Protein AF-A2Z5L1-F1 (afdb_monomer)

Radius of gyration: 20.72 Å; Cα contacts (8 Å, |Δi|>4): 146; chains: 1; bounding box: 44×37×66 Å

Structure (mmCIF, N/CA/C/O backbone):
data_AF-A2Z5L1-F1
#
_entry.id   AF-A2Z5L1-F1
#
loop_
_atom_site.group_PDB
_atom_site.id
_atom_site.type_symbol
_atom_site.label_atom_id
_atom_site.label_alt_id
_atom_site.label_comp_id
_atom_site.label_asym_id
_atom_site.label_entity_id
_atom_site.label_seq_id
_atom_site.pdbx_PDB_ins_code
_atom_site.Cartn_x
_atom_site.Cartn_y
_atom_site.Cartn_z
_atom_site.occupancy
_atom_site.B_iso_or_equiv
_atom_site.auth_seq_id
_atom_site.auth_comp_id
_atom_site.auth_asym_id
_atom_site.auth_atom_id
_atom_site.pdbx_PDB_model_num
ATOM 1 N N . MET A 1 1 ? 0.061 -1.737 11.260 1.00 90.19 1 MET A N 1
ATOM 2 C CA . MET A 1 1 ? 0.140 -1.449 9.810 1.00 90.19 1 MET A CA 1
ATOM 3 C C . MET A 1 1 ? 1.556 -1.100 9.351 1.00 90.19 1 MET A C 1
ATOM 5 O O . MET A 1 1 ? 2.099 -1.892 8.597 1.00 90.19 1 MET A O 1
ATOM 9 N N . ALA A 1 2 ? 2.187 -0.013 9.825 1.00 94.75 2 ALA A N 1
ATOM 10 C CA . ALA A 1 2 ? 3.538 0.393 9.386 1.00 94.75 2 ALA A CA 1
ATOM 11 C C . ALA A 1 2 ? 4.598 -0.722 9.511 1.00 94.75 2 ALA A C 1
ATOM 13 O O . ALA A 1 2 ? 5.278 -1.022 8.538 1.00 94.75 2 ALA A O 1
ATOM 14 N N . ASN A 1 3 ? 4.655 -1.419 10.653 1.00 95.00 3 ASN A N 1
ATOM 15 C CA . ASN A 1 3 ? 5.564 -2.562 10.839 1.00 95.00 3 ASN A CA 1
ATOM 16 C C . ASN A 1 3 ? 5.292 -3.708 9.851 1.00 95.00 3 ASN A C 1
ATOM 18 O O . ASN A 1 3 ? 6.217 -4.375 9.409 1.00 95.00 3 ASN A O 1
ATOM 22 N N . GLY A 1 4 ? 4.023 -3.938 9.499 1.00 94.44 4 GLY A N 1
ATOM 23 C CA . GLY A 1 4 ? 3.651 -4.944 8.504 1.00 94.44 4 GLY A CA 1
ATOM 24 C C . GLY A 1 4 ? 4.139 -4.557 7.111 1.00 94.44 4 GLY A C 1
ATOM 25 O O . GLY A 1 4 ? 4.693 -5.394 6.411 1.00 94.44 4 GLY A O 1
ATOM 26 N N . LEU A 1 5 ? 4.006 -3.281 6.741 1.00 96.50 5 LEU A N 1
ATOM 27 C CA . LEU A 1 5 ? 4.527 -2.770 5.475 1.00 96.50 5 LEU A CA 1
ATOM 28 C C . LEU A 1 5 ? 6.058 -2.837 5.420 1.00 96.50 5 LEU A C 1
ATOM 30 O O . LEU A 1 5 ? 6.617 -3.342 4.453 1.00 96.50 5 LEU A O 1
ATOM 34 N N . GLN A 1 6 ? 6.732 -2.413 6.491 1.00 96.06 6 GLN A N 1
ATOM 35 C CA . GLN A 1 6 ? 8.183 -2.536 6.618 1.00 96.06 6 GLN A CA 1
ATOM 36 C C . GLN A 1 6 ? 8.630 -3.995 6.479 1.00 96.06 6 GLN A C 1
ATOM 38 O O . GLN A 1 6 ? 9.575 -4.276 5.751 1.00 96.06 6 GLN A O 1
ATOM 43 N N . TYR A 1 7 ? 7.922 -4.933 7.117 1.00 95.31 7 TYR A N 1
ATOM 44 C CA . TYR A 1 7 ? 8.210 -6.360 6.989 1.00 95.31 7 TYR A CA 1
ATOM 45 C C . TYR A 1 7 ? 8.127 -6.831 5.531 1.00 95.31 7 TYR A C 1
ATOM 47 O O . TYR A 1 7 ? 9.032 -7.517 5.063 1.00 95.31 7 TYR A O 1
ATOM 55 N N . LEU A 1 8 ? 7.088 -6.433 4.788 1.00 94.75 8 LEU A N 1
ATOM 56 C CA . LEU A 1 8 ? 6.978 -6.757 3.361 1.00 94.75 8 LEU A CA 1
ATOM 57 C C . LEU A 1 8 ? 8.151 -6.193 2.556 1.00 94.75 8 LEU A C 1
ATOM 59 O O . LEU A 1 8 ? 8.654 -6.851 1.648 1.00 94.75 8 LEU A O 1
ATOM 63 N N . HIS A 1 9 ? 8.598 -4.987 2.899 1.00 94.56 9 HIS A N 1
ATOM 64 C CA . HIS A 1 9 ? 9.636 -4.303 2.145 1.00 94.56 9 HIS A CA 1
ATOM 65 C C . HIS A 1 9 ? 11.052 -4.746 2.484 1.00 94.56 9 HIS A C 1
ATOM 67 O O . HIS A 1 9 ? 11.888 -4.596 1.609 1.00 94.56 9 HIS A O 1
ATOM 73 N N . THR A 1 10 ? 11.348 -5.238 3.692 1.00 91.69 10 THR A N 1
ATOM 74 C CA . THR A 1 10 ? 12.745 -5.439 4.134 1.00 91.69 10 THR A CA 1
ATOM 75 C C . THR A 1 10 ? 13.043 -6.788 4.782 1.00 91.69 10 THR A C 1
ATOM 77 O O . THR A 1 10 ? 14.199 -7.057 5.096 1.00 91.69 10 THR A O 1
ATOM 80 N N . ALA A 1 11 ? 12.046 -7.625 5.083 1.00 82.62 11 ALA A N 1
ATOM 81 C CA . ALA A 1 11 ? 12.282 -8.823 5.899 1.00 82.62 11 ALA A CA 1
ATOM 82 C C . ALA A 1 11 ? 12.909 -10.003 5.139 1.00 82.62 11 ALA A C 1
ATOM 84 O O . ALA A 1 11 ? 13.188 -11.037 5.747 1.00 82.62 11 ALA A O 1
ATOM 85 N N . ARG A 1 12 ? 13.084 -9.897 3.818 1.00 79.06 12 ARG A N 1
ATOM 86 C CA . ARG A 1 12 ? 13.604 -10.964 2.952 1.00 79.06 12 ARG A CA 1
ATOM 87 C C . ARG A 1 12 ? 14.624 -10.401 1.961 1.00 79.06 12 ARG A C 1
ATOM 89 O O . ARG A 1 12 ? 14.782 -9.195 1.854 1.00 79.06 12 ARG A O 1
ATOM 96 N N . ASN A 1 13 ? 15.282 -11.286 1.210 1.00 81.94 13 ASN A N 1
ATOM 97 C CA . ASN A 1 13 ? 16.163 -10.910 0.094 1.00 81.94 13 ASN A CA 1
ATOM 98 C C . ASN A 1 13 ? 15.436 -10.171 -1.046 1.00 81.94 13 ASN A C 1
ATOM 100 O O . ASN A 1 13 ? 16.080 -9.562 -1.896 1.00 81.94 13 ASN A O 1
ATOM 104 N N . GLU A 1 14 ? 14.106 -10.220 -1.061 1.00 86.00 14 GLU A N 1
ATOM 105 C CA . GLU A 1 14 ? 13.254 -9.574 -2.050 1.00 86.00 14 GLU A CA 1
ATOM 106 C C . GLU A 1 14 ? 12.261 -8.652 -1.348 1.00 86.00 14 GLU A C 1
ATOM 108 O O . GLU A 1 14 ? 11.691 -9.000 -0.308 1.00 86.00 14 GLU A O 1
ATOM 113 N N . CYS A 1 15 ? 12.001 -7.507 -1.970 1.00 91.50 15 CYS A N 1
ATOM 114 C CA . CYS A 1 15 ? 10.960 -6.586 -1.560 1.00 91.50 15 CYS A CA 1
ATOM 115 C C . CYS A 1 15 ? 9.608 -7.088 -2.080 1.00 91.50 15 CYS A C 1
ATOM 117 O O . CYS A 1 15 ? 9.427 -7.299 -3.284 1.00 91.50 15 CYS A O 1
ATOM 119 N N . VAL A 1 16 ? 8.637 -7.256 -1.185 1.00 94.62 16 VAL A N 1
ATOM 120 C CA . VAL A 1 16 ? 7.257 -7.595 -1.537 1.00 94.62 16 VAL A CA 1
ATOM 121 C C . VAL A 1 16 ? 6.438 -6.311 -1.600 1.00 94.62 16 VAL A C 1
ATOM 123 O O . VAL A 1 16 ? 6.151 -5.696 -0.579 1.00 94.62 16 VAL A O 1
ATOM 126 N N . LEU A 1 17 ? 6.029 -5.917 -2.802 1.00 95.00 17 LEU A N 1
ATOM 127 C CA . LEU A 1 17 ? 5.134 -4.783 -3.017 1.00 95.00 17 LEU A CA 1
ATOM 128 C C . LEU A 1 17 ? 3.682 -5.231 -2.885 1.00 95.00 17 LEU A C 1
ATOM 130 O O . LEU A 1 17 ? 3.289 -6.158 -3.589 1.00 95.00 17 LEU A O 1
ATOM 134 N N . HIS A 1 18 ? 2.876 -4.562 -2.062 1.00 97.31 18 HIS A N 1
ATOM 135 C CA . HIS A 1 18 ? 1.458 -4.877 -1.859 1.00 97.31 18 HIS A CA 1
ATOM 136 C C . HIS A 1 18 ? 0.567 -4.382 -3.004 1.00 97.31 18 HIS A C 1
ATOM 138 O O . HIS A 1 18 ? -0.341 -5.098 -3.427 1.00 97.31 18 HIS A O 1
ATOM 144 N N . ARG A 1 19 ? 0.814 -3.166 -3.511 1.00 96.31 19 ARG A N 1
ATOM 145 C CA . ARG A 1 19 ? 0.172 -2.562 -4.698 1.00 96.31 19 ARG A CA 1
ATOM 146 C C . ARG A 1 19 ? -1.331 -2.257 -4.615 1.00 96.31 19 ARG A C 1
ATOM 148 O O . ARG A 1 19 ? -1.894 -1.768 -5.589 1.00 96.31 19 ARG A O 1
ATOM 155 N N . ASP A 1 20 ? -1.979 -2.504 -3.479 1.00 97.12 20 ASP A N 1
ATOM 156 C CA . ASP A 1 20 ? -3.394 -2.155 -3.256 1.00 97.12 20 ASP A CA 1
ATOM 157 C C . ASP A 1 20 ? -3.673 -1.781 -1.794 1.00 97.12 20 ASP A C 1
ATOM 159 O O . ASP A 1 20 ? -4.601 -2.279 -1.157 1.00 97.12 20 ASP A O 1
ATOM 163 N N . ILE A 1 21 ? -2.819 -0.922 -1.230 1.00 97.94 21 ILE A N 1
ATOM 164 C CA . ILE A 1 21 ? -2.993 -0.418 0.134 1.00 97.94 21 ILE A CA 1
ATOM 165 C C . ILE A 1 21 ? -4.125 0.614 0.137 1.00 97.94 21 ILE A C 1
ATOM 167 O O . ILE A 1 21 ? -4.009 1.686 -0.454 1.00 97.94 21 ILE A O 1
ATOM 171 N N . LYS A 1 22 ? -5.215 0.275 0.825 1.00 96.62 22 LYS A N 1
ATOM 172 C CA . LYS A 1 22 ? -6.432 1.084 0.988 1.00 96.62 22 LYS A CA 1
ATOM 173 C C . LYS A 1 22 ? -7.164 0.668 2.267 1.00 96.62 22 LYS A C 1
ATOM 175 O O . LYS A 1 22 ? -6.923 -0.443 2.743 1.00 96.62 22 LYS A O 1
ATOM 180 N N . PRO A 1 23 ? -8.099 1.475 2.800 1.00 97.00 23 PRO A N 1
ATOM 181 C CA . PRO A 1 23 ? -8.781 1.161 4.055 1.00 97.00 23 PRO A CA 1
ATOM 182 C C . PRO A 1 23 ? -9.512 -0.185 4.048 1.00 97.00 23 PRO A C 1
ATOM 184 O O . PRO A 1 23 ? -9.447 -0.910 5.031 1.00 97.00 23 PRO A O 1
ATOM 187 N N . SER A 1 24 ? -10.142 -0.576 2.932 1.00 96.38 24 SER A N 1
ATOM 188 C CA . SER A 1 24 ? -10.839 -1.871 2.842 1.00 96.38 24 SER A CA 1
ATOM 189 C C . SER A 1 24 ? -9.906 -3.085 2.928 1.00 96.38 24 SER A C 1
ATOM 191 O O . SER A 1 24 ? -10.381 -4.188 3.169 1.00 96.38 24 SER A O 1
ATOM 193 N N . ASN A 1 25 ? -8.598 -2.879 2.732 1.00 97.81 25 ASN A N 1
ATOM 194 C CA . ASN A 1 25 ? -7.558 -3.905 2.828 1.00 97.81 25 ASN A CA 1
ATOM 195 C C . ASN A 1 25 ? -6.765 -3.784 4.147 1.00 97.81 25 ASN A C 1
ATOM 197 O O . ASN A 1 25 ? -5.679 -4.349 4.299 1.00 97.81 25 ASN A O 1
ATOM 201 N N . VAL A 1 26 ? -7.296 -3.029 5.117 1.00 96.69 26 VAL A N 1
ATOM 202 C CA . VAL A 1 26 ? -6.778 -2.934 6.482 1.00 96.69 26 VAL A CA 1
ATOM 203 C C . VAL A 1 26 ? -7.794 -3.552 7.428 1.00 96.69 26 VAL A C 1
ATOM 205 O O . VAL A 1 26 ? -8.875 -3.014 7.647 1.00 96.69 26 VAL A O 1
ATOM 208 N N . MET A 1 27 ? -7.430 -4.683 8.020 1.00 96.31 27 MET A N 1
ATOM 209 C CA . MET A 1 27 ? -8.243 -5.334 9.042 1.00 96.31 27 MET A CA 1
ATOM 210 C C . MET A 1 27 ? -7.818 -4.860 10.423 1.00 96.31 27 MET A C 1
ATOM 212 O O . MET A 1 27 ? -6.626 -4.692 10.692 1.00 96.31 27 MET A O 1
ATOM 216 N N . LEU A 1 28 ? -8.796 -4.692 11.302 1.00 96.31 28 LEU A N 1
ATOM 217 C CA . LEU A 1 28 ? -8.582 -4.426 12.717 1.00 96.31 28 LEU A CA 1
ATOM 218 C C . LEU A 1 28 ? -8.893 -5.698 13.506 1.00 96.31 28 LEU A C 1
ATOM 220 O O . LEU A 1 28 ? -9.757 -6.484 13.116 1.00 96.31 28 LEU A O 1
ATOM 224 N N . ASP A 1 29 ? -8.157 -5.921 14.587 1.00 94.31 29 ASP A N 1
ATOM 225 C CA . ASP A 1 29 ? -8.538 -6.916 15.584 1.00 94.31 29 ASP A CA 1
ATOM 226 C C . ASP A 1 29 ? -9.734 -6.431 16.422 1.00 94.31 29 ASP A C 1
ATOM 228 O O . ASP A 1 29 ? -10.146 -5.273 16.348 1.00 94.31 29 ASP A O 1
ATOM 232 N N . GLU A 1 30 ? -10.295 -7.325 17.238 1.00 94.94 30 GLU A N 1
ATOM 233 C CA . GLU A 1 30 ? -11.476 -7.048 18.073 1.00 94.94 30 GLU A CA 1
ATOM 234 C C . GLU A 1 30 ? -11.275 -5.849 19.012 1.00 94.94 30 GLU A C 1
ATOM 236 O O . GLU A 1 30 ? -12.206 -5.090 19.270 1.00 94.94 30 GLU A O 1
ATOM 241 N N . ASN A 1 31 ? -10.039 -5.649 19.477 1.00 95.69 31 ASN A N 1
ATOM 242 C CA . ASN A 1 31 ? -9.674 -4.576 20.399 1.00 95.69 31 ASN A CA 1
ATOM 243 C C . ASN A 1 31 ? -9.257 -3.276 19.693 1.00 95.69 3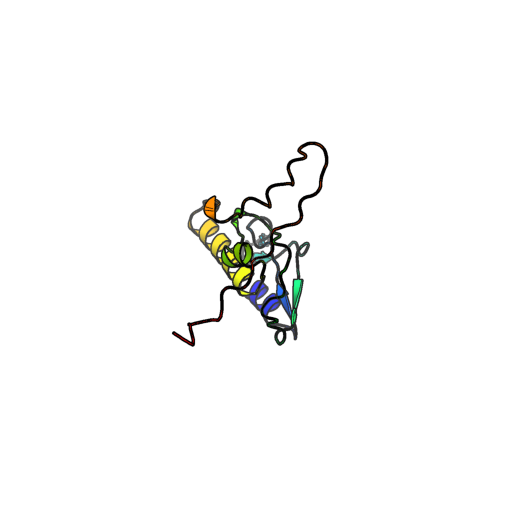1 ASN A C 1
ATOM 245 O O . ASN A 1 31 ? -8.855 -2.329 20.369 1.00 95.69 31 ASN A O 1
ATOM 249 N N . LEU A 1 32 ? -9.290 -3.230 18.354 1.00 91.44 32 LEU A N 1
ATOM 250 C CA . LEU A 1 32 ? -8.808 -2.109 17.533 1.00 91.44 32 LEU A CA 1
ATOM 251 C C . LEU A 1 32 ? -7.345 -1.709 17.825 1.00 91.44 32 LEU A C 1
ATOM 253 O O . LEU A 1 32 ? -6.917 -0.590 17.542 1.00 91.44 32 LEU A O 1
ATOM 257 N N . SER A 1 33 ? -6.568 -2.632 18.391 1.00 90.94 33 SER A N 1
ATOM 258 C CA . SER A 1 33 ? -5.186 -2.444 18.832 1.00 90.94 33 SER A CA 1
ATOM 259 C C . SER A 1 33 ? -4.178 -2.789 17.738 1.00 90.94 33 SER A C 1
ATOM 261 O O . SER A 1 33 ? -3.049 -2.291 17.723 1.00 90.94 33 SER A O 1
ATOM 263 N N . CYS A 1 34 ? -4.589 -3.629 16.785 1.00 92.12 34 CYS A N 1
ATOM 264 C CA . CYS A 1 34 ? -3.734 -4.133 15.730 1.00 92.12 34 CYS A CA 1
ATOM 265 C C . CYS A 1 34 ? -4.385 -3.951 14.359 1.00 92.12 34 CYS A C 1
ATOM 267 O O . CYS A 1 34 ? -5.362 -4.613 14.023 1.00 92.12 34 CYS A O 1
ATOM 269 N N . ALA A 1 35 ? -3.771 -3.103 13.533 1.00 95.31 35 ALA A N 1
ATOM 270 C CA . ALA A 1 35 ? -4.096 -2.981 12.117 1.00 95.31 35 ALA A CA 1
ATOM 271 C C . ALA A 1 35 ? -3.196 -3.887 11.263 1.00 95.31 35 ALA A C 1
ATOM 273 O O . ALA A 1 35 ? -1.963 -3.726 11.269 1.00 95.31 35 ALA A O 1
ATOM 274 N N . LYS A 1 36 ? -3.811 -4.789 10.494 1.00 94.56 36 LYS A N 1
ATOM 275 C CA . LYS A 1 36 ? -3.161 -5.785 9.631 1.00 94.56 36 LYS A CA 1
ATOM 276 C C . LYS A 1 36 ? -3.498 -5.518 8.166 1.00 94.56 36 LYS A C 1
ATOM 278 O O . LYS A 1 36 ? -4.656 -5.295 7.836 1.00 94.56 36 LYS A O 1
ATOM 283 N N . LEU A 1 37 ? -2.487 -5.556 7.302 1.00 96.00 37 LEU A N 1
ATOM 284 C CA . LEU A 1 37 ? -2.703 -5.554 5.854 1.00 96.00 37 LEU A CA 1
ATOM 285 C C . LEU A 1 37 ? -3.262 -6.914 5.428 1.00 96.00 37 LEU A C 1
ATOM 287 O O . LEU A 1 37 ? -2.779 -7.950 5.894 1.00 96.00 37 LEU A O 1
ATOM 291 N N . CYS A 1 38 ? -4.272 -6.901 4.566 1.00 95.81 38 CYS A N 1
ATOM 292 C CA . CYS A 1 38 ? -4.852 -8.088 3.950 1.00 95.81 38 CYS A CA 1
ATOM 293 C C . CYS A 1 38 ? -4.973 -7.904 2.430 1.00 95.81 38 CYS A C 1
ATOM 295 O O . CYS A 1 38 ? -4.625 -6.859 1.898 1.00 95.81 38 CYS A O 1
ATOM 297 N N . ASP A 1 39 ? -5.474 -8.934 1.745 1.00 95.75 39 ASP A N 1
ATOM 298 C CA . ASP A 1 39 ? -5.639 -8.959 0.288 1.00 95.75 39 ASP A CA 1
ATOM 299 C C . ASP A 1 39 ? -4.330 -8.757 -0.495 1.00 95.75 39 ASP A C 1
ATOM 301 O O . ASP A 1 39 ? -4.003 -7.705 -1.042 1.00 95.75 39 ASP A O 1
ATOM 305 N N . PHE A 1 40 ? -3.590 -9.855 -0.595 1.00 96.31 40 PHE A N 1
ATOM 306 C CA . PHE A 1 40 ? -2.372 -9.967 -1.384 1.00 96.31 40 PHE A CA 1
ATOM 307 C C . PHE A 1 40 ? -2.692 -10.409 -2.828 1.00 96.31 40 PHE A C 1
ATOM 309 O O . PHE A 1 40 ? -1.928 -11.141 -3.446 1.00 96.31 40 PHE A O 1
ATOM 316 N N . GLY A 1 41 ? -3.837 -10.017 -3.396 1.00 96.69 41 GLY A N 1
ATOM 317 C CA . GLY A 1 41 ? -4.192 -10.389 -4.771 1.00 96.69 41 GLY A CA 1
ATOM 318 C C . GLY A 1 41 ? -3.292 -9.752 -5.838 1.00 96.69 41 GLY A C 1
ATOM 319 O O . GLY A 1 41 ? -3.133 -10.304 -6.925 1.00 96.69 41 GLY A O 1
ATOM 320 N N . LEU A 1 42 ? -2.685 -8.597 -5.532 1.00 95.50 42 LEU A N 1
AT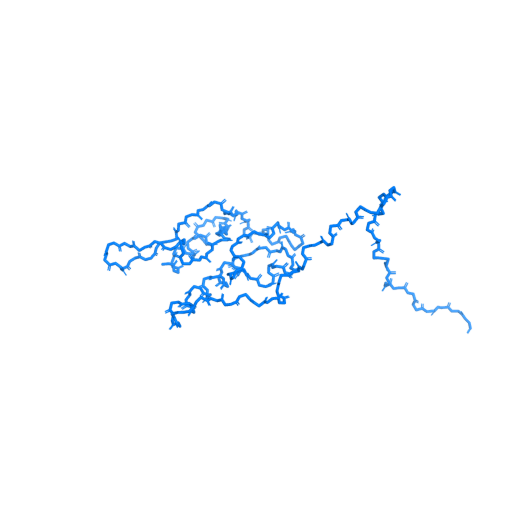OM 321 C CA . LEU A 1 42 ? -1.885 -7.808 -6.478 1.00 95.50 42 LEU A CA 1
ATOM 322 C C . LEU A 1 42 ? -0.384 -7.778 -6.159 1.00 95.50 42 LEU A C 1
ATOM 324 O O . LEU A 1 42 ? 0.341 -7.016 -6.807 1.00 95.50 42 LEU A O 1
ATOM 328 N N . VAL A 1 43 ? 0.095 -8.568 -5.187 1.00 95.12 43 VAL A N 1
ATOM 329 C CA . VAL A 1 43 ? 1.501 -8.487 -4.760 1.00 95.12 43 VAL A CA 1
ATOM 330 C C . VAL A 1 43 ? 2.479 -8.716 -5.900 1.00 95.12 43 VAL A C 1
ATOM 332 O O . VAL A 1 43 ? 2.246 -9.499 -6.824 1.00 95.12 43 VAL A O 1
ATOM 335 N N . LYS A 1 44 ? 3.634 -8.065 -5.785 1.00 92.38 44 LYS A N 1
ATOM 336 C CA . LYS A 1 44 ? 4.772 -8.284 -6.668 1.00 92.38 44 LYS A CA 1
ATOM 337 C C . LYS A 1 44 ? 6.062 -8.377 -5.866 1.00 92.38 44 LYS A C 1
ATOM 339 O O . LYS A 1 44 ? 6.382 -7.456 -5.127 1.00 92.38 44 LYS A O 1
ATOM 344 N N . GLN A 1 45 ? 6.816 -9.451 -6.066 1.00 91.62 45 GLN A N 1
ATOM 345 C CA . GLN A 1 45 ? 8.191 -9.569 -5.584 1.00 91.62 45 GLN A CA 1
ATOM 346 C C . GLN A 1 45 ? 9.144 -8.857 -6.548 1.00 91.62 45 GLN A C 1
ATOM 348 O O . GLN A 1 45 ? 9.019 -8.987 -7.773 1.00 91.62 45 GLN A O 1
ATOM 353 N N . ILE A 1 46 ? 10.064 -8.071 -5.995 1.00 88.06 46 ILE A N 1
ATOM 354 C CA . ILE A 1 46 ? 11.169 -7.448 -6.724 1.00 88.06 46 ILE A CA 1
ATOM 355 C C . ILE A 1 46 ? 12.471 -7.688 -5.956 1.00 88.06 46 ILE A C 1
ATOM 357 O O . ILE A 1 46 ? 12.502 -7.587 -4.729 1.00 88.06 46 ILE A O 1
ATOM 361 N N . ASN A 1 47 ? 13.552 -7.993 -6.671 1.00 85.12 47 ASN A N 1
ATOM 362 C CA . ASN A 1 47 ? 14.865 -8.129 -6.048 1.00 85.12 47 ASN A CA 1
ATOM 363 C C . ASN A 1 47 ? 15.330 -6.758 -5.547 1.00 85.12 47 ASN A C 1
ATOM 365 O O . ASN A 1 47 ? 15.188 -5.762 -6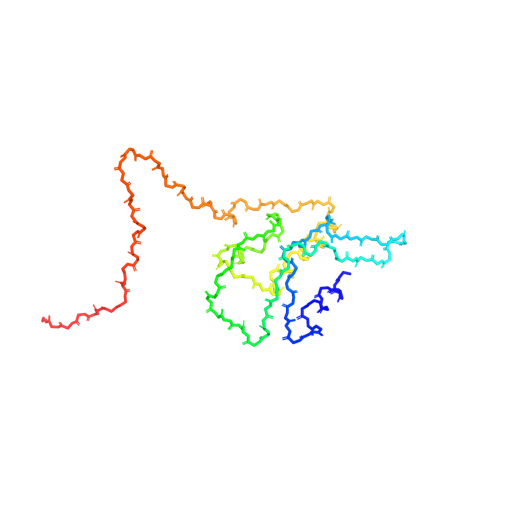.257 1.00 85.12 47 ASN A O 1
ATOM 369 N N . HIS A 1 48 ? 15.916 -6.708 -4.349 1.00 73.31 48 HIS A N 1
ATOM 370 C CA . HIS A 1 48 ? 16.522 -5.478 -3.829 1.00 73.31 48 HIS A CA 1
ATOM 371 C C . HIS A 1 48 ? 17.661 -4.965 -4.719 1.00 73.31 48 HIS A C 1
ATOM 373 O O . HIS A 1 48 ? 17.833 -3.756 -4.863 1.00 73.31 48 HIS A O 1
ATOM 379 N N . ASP A 1 49 ? 18.370 -5.895 -5.359 1.00 66.62 49 ASP A N 1
ATOM 380 C CA . ASP A 1 49 ? 19.512 -5.619 -6.230 1.00 66.62 49 ASP A CA 1
ATOM 381 C C . ASP A 1 49 ? 19.101 -5.351 -7.688 1.00 66.62 49 ASP A C 1
ATOM 383 O O . ASP A 1 49 ? 19.862 -4.760 -8.452 1.00 66.62 49 ASP A O 1
ATOM 387 N N . GLU A 1 50 ? 17.872 -5.716 -8.082 1.00 57.59 50 GLU A N 1
ATOM 388 C CA . GLU A 1 50 ? 17.295 -5.327 -9.372 1.00 57.59 50 GLU A CA 1
ATOM 389 C C . GLU A 1 50 ? 16.458 -4.059 -9.214 1.00 57.59 50 GLU A C 1
ATOM 391 O O . GLU A 1 50 ? 15.249 -4.026 -9.464 1.00 57.59 50 GLU A O 1
ATOM 396 N N . VAL A 1 51 ? 17.126 -2.945 -8.923 1.00 53.34 51 VAL A N 1
ATOM 397 C CA . VAL A 1 51 ? 16.669 -1.700 -9.535 1.00 53.34 51 VAL A CA 1
ATOM 398 C C . VAL A 1 51 ? 16.998 -1.869 -11.012 1.00 53.34 51 VAL A C 1
ATOM 400 O O . VAL A 1 51 ? 18.094 -1.536 -11.439 1.00 53.34 51 VAL A O 1
ATOM 403 N N . THR A 1 52 ? 16.115 -2.489 -11.798 1.00 53.69 52 THR A N 1
ATOM 404 C CA . THR A 1 52 ? 16.236 -2.435 -13.258 1.00 53.69 52 THR A CA 1
ATOM 405 C C . THR A 1 52 ? 15.583 -1.126 -13.695 1.00 53.69 52 THR A C 1
ATOM 407 O O . THR A 1 52 ? 14.354 -1.096 -13.853 1.00 53.69 52 THR A O 1
ATOM 410 N N . PRO A 1 53 ? 16.331 -0.014 -13.853 1.00 52.25 53 PRO A N 1
ATOM 411 C CA . PRO A 1 53 ? 15.768 1.183 -14.453 1.00 52.25 53 PRO A CA 1
ATOM 412 C C . PRO A 1 53 ? 15.152 0.802 -15.803 1.00 52.25 53 PRO A C 1
ATOM 414 O O . PRO A 1 53 ? 15.823 0.252 -16.673 1.00 52.25 53 PRO A O 1
ATOM 417 N N . GLY A 1 54 ? 13.848 1.043 -15.951 1.00 57.34 54 GLY A N 1
ATOM 418 C CA . GLY A 1 54 ? 13.119 0.825 -17.202 1.00 57.34 54 GLY A CA 1
ATOM 419 C C . GLY A 1 54 ? 12.260 -0.441 -17.302 1.00 57.34 54 GLY A C 1
ATOM 420 O O . GLY A 1 54 ? 11.573 -0.585 -18.314 1.00 57.34 54 GLY A O 1
ATOM 421 N N . ARG A 1 55 ? 12.199 -1.335 -16.296 1.00 70.69 55 ARG A N 1
ATOM 422 C CA . ARG A 1 55 ? 11.228 -2.451 -16.344 1.00 70.69 55 ARG A CA 1
ATOM 423 C C . ARG A 1 55 ? 9.819 -1.949 -16.027 1.00 70.69 55 ARG A C 1
ATOM 425 O O . ARG A 1 55 ? 9.393 -1.949 -14.874 1.00 70.69 55 ARG A O 1
ATOM 432 N N . GLN A 1 56 ? 9.099 -1.535 -17.067 1.00 77.94 56 GLN A N 1
ATOM 433 C CA . GLN A 1 56 ? 7.694 -1.149 -16.971 1.00 77.94 56 GLN A CA 1
ATOM 434 C C . GLN A 1 56 ? 6.839 -2.302 -16.431 1.00 77.94 56 GLN A C 1
ATOM 436 O O . GLN A 1 56 ? 7.089 -3.487 -16.662 1.00 77.94 56 GLN A O 1
ATOM 441 N N . THR A 1 57 ? 5.818 -1.940 -15.671 1.00 82.12 57 THR A N 1
ATOM 442 C CA . THR A 1 57 ? 4.909 -2.836 -14.970 1.00 82.12 57 THR A CA 1
ATOM 443 C C . THR A 1 57 ? 3.491 -2.332 -15.176 1.00 82.12 57 THR A C 1
ATOM 445 O O . THR A 1 57 ? 3.248 -1.129 -15.153 1.00 82.12 57 THR A O 1
ATOM 448 N N . THR A 1 58 ? 2.538 -3.238 -15.379 1.00 86.62 58 THR A N 1
ATOM 449 C CA . THR A 1 58 ? 1.136 -2.843 -15.531 1.00 86.62 58 THR A CA 1
ATOM 450 C C . THR A 1 58 ? 0.679 -2.077 -14.297 1.00 86.62 58 THR A C 1
ATOM 452 O O . THR A 1 58 ? 0.744 -2.623 -13.196 1.00 86.62 58 THR A O 1
ATOM 455 N N . VAL A 1 59 ? 0.201 -0.846 -14.472 1.00 88.06 59 VAL A N 1
ATOM 456 C CA . VAL A 1 59 ? -0.392 -0.048 -13.393 1.00 88.06 59 VAL A CA 1
ATOM 457 C C . VAL A 1 59 ? -1.721 -0.693 -12.993 1.00 88.06 59 VAL A C 1
ATOM 459 O O . VAL A 1 59 ? -2.674 -0.708 -13.770 1.00 88.06 59 VAL A O 1
ATOM 462 N N . ILE A 1 60 ? -1.764 -1.262 -11.790 1.00 92.56 60 ILE A N 1
ATOM 463 C CA . ILE A 1 60 ? -2.938 -1.905 -11.185 1.00 92.56 60 ILE A CA 1
ATOM 464 C C . ILE A 1 60 ? -3.058 -1.435 -9.737 1.00 92.56 60 ILE A C 1
ATOM 466 O O . ILE A 1 60 ? -2.060 -1.017 -9.152 1.00 92.56 60 ILE A O 1
ATOM 470 N N . GLY A 1 61 ? -4.259 -1.544 -9.177 1.00 92.81 61 GLY A N 1
ATOM 471 C CA . GLY A 1 61 ? -4.575 -1.130 -7.814 1.00 92.81 61 GLY A CA 1
ATOM 472 C C . GLY A 1 61 ? -5.744 -0.154 -7.776 1.00 92.81 61 GLY A C 1
ATOM 473 O O . GLY A 1 61 ? -6.351 0.184 -8.801 1.00 92.81 61 GLY A O 1
ATOM 474 N N . THR A 1 62 ? -6.075 0.302 -6.576 1.00 93.75 62 THR A N 1
ATOM 475 C CA . THR A 1 62 ? -7.197 1.213 -6.370 1.00 93.75 62 THR A CA 1
ATOM 476 C C . THR A 1 62 ? -6.795 2.639 -6.688 1.00 93.75 62 THR A C 1
ATOM 478 O O . THR A 1 62 ? -6.087 3.309 -5.949 1.00 93.75 62 THR A O 1
ATOM 481 N N . ARG A 1 63 ? -7.328 3.099 -7.811 1.00 90.12 63 ARG A N 1
ATOM 482 C CA . ARG A 1 63 ? -7.197 4.418 -8.426 1.00 90.12 63 ARG A CA 1
ATOM 483 C C . ARG A 1 63 ? -6.952 5.620 -7.495 1.00 90.12 63 ARG A C 1
ATOM 485 O O . ARG A 1 63 ? -6.033 6.381 -7.765 1.00 90.12 63 ARG A O 1
ATOM 492 N N . SER A 1 64 ? -7.732 5.802 -6.428 1.00 93.06 64 SER A N 1
ATOM 493 C CA . SER A 1 64 ? -7.579 6.950 -5.511 1.00 93.06 64 SER A CA 1
ATOM 494 C C . SER A 1 64 ? -6.346 6.880 -4.604 1.00 93.06 64 SER A C 1
ATOM 496 O O . SER A 1 64 ? -6.011 7.884 -3.988 1.00 93.06 64 SER A O 1
ATOM 498 N N . TYR A 1 65 ? -5.689 5.720 -4.521 1.00 95.44 65 TYR A N 1
ATOM 499 C CA . TYR A 1 65 ? -4.515 5.477 -3.678 1.00 95.44 65 TYR A CA 1
ATOM 500 C C . TYR A 1 65 ? -3.226 5.315 -4.488 1.00 95.44 65 TYR A C 1
ATOM 502 O O . TYR A 1 65 ? -2.153 5.184 -3.910 1.00 95.44 65 TYR A O 1
ATOM 510 N N . LEU A 1 66 ? -3.314 5.322 -5.822 1.00 93.75 66 LEU A N 1
ATOM 511 C CA . LEU A 1 66 ? -2.167 5.082 -6.688 1.00 93.75 66 LEU A CA 1
ATOM 512 C C . LEU A 1 66 ? -1.168 6.237 -6.651 1.00 93.75 66 LEU A C 1
ATOM 514 O O . LEU A 1 66 ? -1.526 7.403 -6.808 1.00 93.75 66 LEU A O 1
ATOM 518 N N . ASP A 1 67 ? 0.103 5.865 -6.543 1.00 93.81 67 ASP A N 1
ATOM 519 C CA . ASP A 1 67 ? 1.238 6.766 -6.680 1.00 93.81 67 ASP A CA 1
ATOM 520 C C . ASP A 1 67 ? 1.261 7.417 -8.080 1.00 93.81 67 ASP A C 1
ATOM 522 O O . ASP A 1 67 ? 1.351 6.703 -9.086 1.00 93.81 67 ASP A O 1
ATOM 526 N N . PRO A 1 68 ? 1.202 8.758 -8.186 1.00 91.94 68 PRO A N 1
ATOM 527 C CA . PRO A 1 68 ? 1.215 9.450 -9.471 1.00 91.94 68 PRO A CA 1
ATOM 528 C C . PRO A 1 68 ? 2.502 9.205 -10.267 1.00 91.94 68 PRO A C 1
ATOM 530 O O . PRO A 1 68 ? 2.465 9.191 -11.501 1.00 91.94 68 PRO A O 1
ATOM 533 N N . GLU A 1 69 ? 3.638 8.981 -9.603 1.00 90.38 69 GLU A N 1
ATOM 534 C CA . GLU A 1 69 ? 4.878 8.619 -10.284 1.00 90.38 69 GLU A CA 1
ATOM 535 C C . GLU A 1 69 ? 4.796 7.209 -10.871 1.00 90.38 69 GLU A C 1
ATOM 537 O O . GLU A 1 69 ? 5.145 7.023 -12.042 1.00 90.38 69 GLU A O 1
ATOM 542 N N . CYS A 1 70 ? 4.259 6.245 -10.121 1.00 90.06 70 CYS A N 1
ATOM 543 C CA . CYS A 1 70 ? 3.949 4.914 -10.639 1.00 90.06 70 CYS A CA 1
ATOM 544 C C . CYS A 1 70 ? 3.014 4.985 -11.850 1.00 90.06 70 CYS A C 1
ATOM 546 O O . CYS A 1 70 ? 3.248 4.295 -12.842 1.00 90.06 70 CYS A O 1
ATOM 548 N N . ILE A 1 71 ? 1.969 5.815 -11.808 1.00 90.75 71 ILE A N 1
ATOM 549 C CA . ILE A 1 71 ? 1.043 5.947 -12.937 1.00 90.75 71 ILE A CA 1
ATOM 550 C C . ILE A 1 71 ? 1.767 6.501 -14.179 1.00 90.75 71 ILE A C 1
ATOM 552 O O . ILE A 1 71 ? 1.593 5.985 -15.283 1.00 90.75 71 ILE A O 1
ATOM 556 N N . ARG A 1 72 ? 2.602 7.531 -14.004 1.00 88.94 72 ARG A N 1
ATOM 557 C CA . ARG A 1 72 ? 3.337 8.188 -15.098 1.00 88.94 72 ARG A CA 1
ATOM 558 C C . ARG A 1 72 ? 4.416 7.298 -15.711 1.00 88.94 72 ARG A C 1
ATOM 560 O O . ARG A 1 72 ? 4.606 7.304 -16.923 1.00 88.94 72 ARG A O 1
ATOM 567 N N . THR A 1 73 ? 5.168 6.588 -14.878 1.00 88.44 73 THR A N 1
ATOM 568 C CA . THR A 1 73 ? 6.360 5.832 -15.301 1.00 88.44 73 THR A CA 1
ATOM 569 C C . THR A 1 73 ? 6.066 4.366 -15.584 1.00 88.44 73 THR A C 1
ATOM 571 O O . THR A 1 73 ? 6.872 3.693 -16.225 1.00 88.44 73 THR A O 1
ATOM 574 N N . SER A 1 74 ? 4.920 3.860 -15.114 1.00 89.50 74 SER A N 1
ATOM 575 C CA . SER A 1 74 ? 4.618 2.428 -15.036 1.00 89.50 74 SER A CA 1
ATOM 576 C C . SER A 1 74 ? 5.635 1.640 -14.195 1.00 89.50 74 SER A C 1
ATOM 578 O O . SER A 1 74 ? 5.756 0.426 -14.344 1.00 89.50 74 SER A O 1
ATOM 580 N N . ILE A 1 75 ? 6.379 2.294 -13.300 1.00 89.12 75 ILE A N 1
ATOM 581 C CA . ILE A 1 75 ? 7.351 1.651 -12.410 1.00 89.12 75 ILE A CA 1
ATOM 582 C C . ILE A 1 75 ? 6.756 1.604 -11.003 1.00 89.12 75 ILE A C 1
ATOM 584 O O . ILE A 1 75 ? 6.443 2.638 -10.425 1.00 89.12 75 ILE A O 1
ATOM 588 N N . VAL A 1 76 ? 6.612 0.398 -10.450 1.00 89.50 76 VAL A N 1
ATOM 589 C CA . VAL A 1 76 ? 6.207 0.194 -9.050 1.00 89.50 76 VAL A CA 1
ATOM 590 C C . VAL A 1 76 ? 7.431 0.012 -8.165 1.00 89.50 76 VAL A C 1
ATOM 592 O O . VAL A 1 76 ? 8.399 -0.641 -8.557 1.00 89.50 76 VAL A O 1
ATOM 595 N N . SER A 1 77 ? 7.367 0.553 -6.955 1.00 91.69 77 SER A N 1
ATOM 596 C CA . SER A 1 77 ? 8.433 0.438 -5.962 1.00 91.69 77 SER A CA 1
ATOM 597 C C . SER A 1 77 ? 7.865 0.398 -4.544 1.00 91.69 77 SER A C 1
ATOM 599 O O . SER A 1 77 ? 6.670 0.622 -4.337 1.00 91.69 77 SER A O 1
ATOM 601 N N . ALA A 1 78 ? 8.733 0.175 -3.555 1.00 94.06 78 ALA A N 1
ATOM 602 C CA . ALA A 1 78 ? 8.377 0.332 -2.146 1.00 94.06 78 ALA A CA 1
ATOM 603 C C . ALA A 1 78 ? 7.831 1.744 -1.852 1.00 94.06 78 ALA A C 1
ATOM 605 O O . ALA A 1 78 ? 6.894 1.893 -1.071 1.00 94.06 78 ALA A O 1
ATOM 606 N N . ALA A 1 79 ? 8.347 2.776 -2.534 1.00 94.19 79 ALA A N 1
ATOM 607 C CA . ALA A 1 79 ? 7.860 4.146 -2.388 1.00 94.19 79 ALA A CA 1
ATOM 608 C C . ALA A 1 79 ? 6.400 4.304 -2.854 1.00 94.19 79 ALA A C 1
ATOM 610 O O . ALA A 1 79 ? 5.647 5.061 -2.246 1.00 94.19 79 ALA A O 1
ATOM 611 N N . SER A 1 80 ? 5.966 3.540 -3.861 1.00 94.75 80 SER A N 1
ATOM 612 C CA . SER A 1 80 ? 4.578 3.560 -4.340 1.00 94.75 80 SER A CA 1
ATOM 613 C C . SER A 1 80 ? 3.596 2.983 -3.306 1.00 94.75 80 SER A C 1
ATOM 615 O O . SER A 1 80 ? 2.497 3.512 -3.114 1.00 94.75 80 SER A O 1
ATOM 617 N N . ASP A 1 81 ? 4.001 1.939 -2.577 1.00 97.06 81 ASP A N 1
ATOM 618 C CA . ASP A 1 81 ? 3.239 1.432 -1.428 1.00 97.06 81 ASP A CA 1
ATOM 619 C C . ASP A 1 81 ? 3.225 2.444 -0.268 1.00 97.06 81 ASP A C 1
ATOM 621 O O . ASP A 1 81 ? 2.190 2.650 0.365 1.00 97.06 81 ASP A O 1
ATOM 625 N N . VAL A 1 82 ? 4.357 3.108 0.003 1.00 97.69 82 VAL A N 1
ATOM 626 C CA . VAL A 1 82 ? 4.458 4.147 1.046 1.00 97.69 82 VAL A CA 1
ATOM 627 C C . VAL A 1 82 ? 3.551 5.340 0.734 1.00 97.69 82 VAL A C 1
ATOM 629 O O . VAL A 1 82 ? 2.899 5.858 1.641 1.00 97.69 82 VAL A O 1
ATOM 632 N N . TYR A 1 83 ? 3.448 5.746 -0.533 1.00 97.25 83 TYR A N 1
ATOM 633 C CA . TYR A 1 83 ? 2.503 6.775 -0.971 1.00 97.25 83 TYR A CA 1
ATOM 634 C C . TYR A 1 83 ? 1.056 6.380 -0.646 1.00 97.25 83 TYR A C 1
ATOM 636 O O . TYR A 1 83 ? 0.330 7.130 0.010 1.00 97.25 83 TYR A O 1
ATOM 644 N N . SER A 1 84 ? 0.664 5.165 -1.040 1.00 97.56 84 SER A N 1
ATOM 645 C CA . SER A 1 84 ? -0.674 4.615 -0.784 1.00 97.56 84 SER A CA 1
ATOM 646 C C . SER A 1 84 ? -0.973 4.546 0.722 1.00 97.56 84 SER A C 1
ATOM 648 O O . SER A 1 84 ? -2.044 4.944 1.178 1.00 97.56 84 SER A O 1
ATOM 650 N N . PHE A 1 85 ? 0.007 4.111 1.522 1.00 98.19 85 PHE A N 1
ATOM 651 C CA . PHE A 1 85 ? -0.060 4.116 2.985 1.00 98.19 85 PHE A CA 1
ATOM 652 C C . PHE A 1 85 ? -0.263 5.527 3.556 1.00 98.19 85 PHE A C 1
ATOM 654 O O . PHE A 1 85 ? -1.100 5.713 4.438 1.00 98.19 85 PHE A O 1
ATOM 661 N N . GLY A 1 86 ? 0.442 6.530 3.027 1.00 97.75 86 GLY A N 1
ATOM 662 C CA . GLY A 1 86 ? 0.260 7.932 3.406 1.0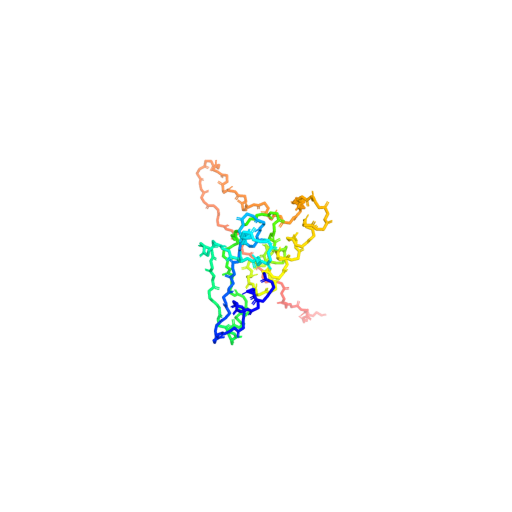0 97.75 86 GLY A CA 1
ATOM 663 C C . GLY A 1 86 ? -1.163 8.433 3.151 1.00 97.75 86 GLY A C 1
ATOM 664 O O . GLY A 1 86 ? -1.736 9.107 4.006 1.00 97.75 86 GLY A O 1
ATOM 665 N N . LEU A 1 87 ? -1.774 8.046 2.027 1.00 97.25 87 LEU A N 1
ATOM 666 C CA . LEU A 1 87 ? -3.170 8.379 1.731 1.00 97.25 87 LEU A CA 1
ATOM 667 C C . LEU A 1 87 ? -4.158 7.707 2.692 1.00 97.25 87 LEU A C 1
ATOM 669 O O . LEU A 1 87 ? -5.118 8.353 3.104 1.00 97.25 87 LEU A O 1
ATOM 673 N N . VAL A 1 88 ? -3.902 6.464 3.112 1.00 96.94 88 VAL A N 1
ATOM 674 C CA . VAL A 1 88 ? -4.701 5.807 4.164 1.00 96.94 88 VAL A CA 1
ATOM 675 C C . VAL A 1 88 ? -4.601 6.569 5.488 1.00 96.94 88 VAL A C 1
ATOM 677 O O . VAL A 1 88 ? -5.618 6.802 6.137 1.00 96.94 88 VAL A O 1
ATOM 680 N N . LEU A 1 89 ? -3.401 7.002 5.889 1.00 97.12 89 LEU A N 1
ATOM 681 C CA . LEU A 1 89 ? -3.231 7.799 7.110 1.00 97.12 89 LEU A CA 1
ATOM 682 C C . LEU A 1 89 ? -3.957 9.148 7.028 1.00 97.12 89 LEU A C 1
ATOM 684 O O . LEU A 1 89 ? -4.589 9.559 8.000 1.00 97.12 89 LEU A O 1
ATOM 688 N N . LEU A 1 90 ? -3.890 9.822 5.878 1.00 96.62 90 LEU A N 1
ATOM 689 C CA . LEU A 1 90 ? -4.605 11.079 5.649 1.00 96.62 90 LEU A CA 1
ATOM 690 C C . LEU A 1 90 ? -6.121 10.883 5.688 1.00 96.62 90 LEU A C 1
ATOM 692 O O . LEU A 1 90 ? -6.820 11.684 6.303 1.00 96.62 90 LEU A O 1
ATOM 696 N N . GLU A 1 91 ? -6.635 9.808 5.095 1.00 96.06 91 GLU A N 1
ATOM 697 C CA . GLU A 1 91 ? -8.058 9.476 5.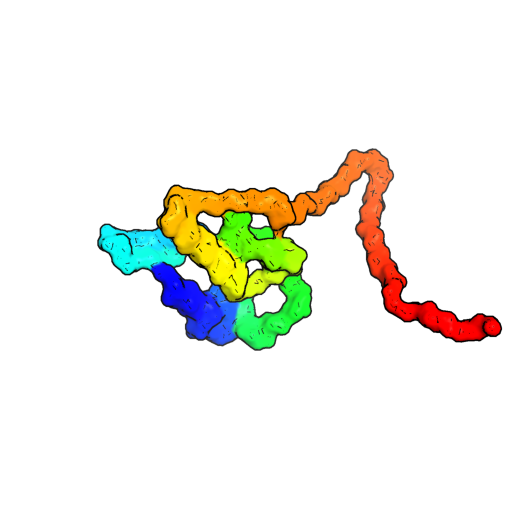155 1.00 96.06 91 GLU A CA 1
ATOM 698 C C . GLU A 1 91 ? -8.531 9.250 6.591 1.00 96.06 91 GLU A C 1
ATOM 700 O O . GLU A 1 91 ? -9.564 9.793 6.980 1.00 96.06 91 GLU A O 1
ATOM 705 N N . ILE A 1 92 ? -7.751 8.523 7.397 1.00 94.88 92 ILE A N 1
ATOM 706 C CA . ILE A 1 92 ? -8.035 8.314 8.824 1.00 94.88 92 ILE A CA 1
ATOM 707 C C . ILE A 1 92 ? -8.034 9.651 9.575 1.00 94.88 92 ILE A C 1
ATOM 709 O O . ILE A 1 92 ? -8.953 9.926 10.343 1.00 94.88 92 ILE A O 1
ATOM 713 N N . ALA A 1 93 ? -7.025 10.496 9.348 1.00 96.69 93 ALA A N 1
ATOM 714 C CA . ALA A 1 93 ? -6.882 11.774 10.044 1.00 96.69 93 ALA A CA 1
ATOM 715 C C . ALA A 1 93 ? -7.974 12.788 9.665 1.00 96.69 93 ALA A C 1
ATOM 717 O O . ALA A 1 93 ? -8.422 13.566 10.506 1.00 96.69 93 ALA A O 1
ATOM 718 N N . CYS A 1 94 ? -8.401 12.799 8.401 1.00 95.62 94 CYS A N 1
ATOM 719 C CA . CYS A 1 94 ? -9.394 13.742 7.892 1.00 95.62 94 CYS A CA 1
ATOM 720 C C . CYS A 1 94 ? -10.833 13.209 7.938 1.00 95.62 94 CYS A C 1
ATOM 722 O O . CYS A 1 94 ? -11.767 13.999 7.783 1.00 95.62 94 CYS A O 1
ATOM 724 N N . GLY A 1 95 ? -11.026 11.896 8.089 1.00 95.38 95 GLY A N 1
ATOM 725 C CA . GLY A 1 95 ? -12.326 11.231 7.967 1.00 95.38 95 GLY A CA 1
ATOM 726 C C . GLY A 1 95 ? -12.943 11.356 6.570 1.00 95.38 95 GLY A C 1
ATOM 727 O O . GLY A 1 95 ? -14.166 11.346 6.431 1.00 95.38 95 GLY A O 1
ATOM 728 N N . ARG A 1 96 ? -12.121 11.567 5.535 1.00 93.75 96 ARG A N 1
ATOM 729 C CA . ARG A 1 96 ? -12.563 11.806 4.153 1.00 93.75 96 ARG A CA 1
ATOM 730 C C . ARG A 1 96 ? -11.688 11.034 3.183 1.00 93.75 96 ARG A C 1
ATOM 732 O O . ARG A 1 96 ? -10.465 11.117 3.259 1.00 93.75 96 ARG A O 1
ATOM 739 N N . GLN A 1 97 ? -12.330 10.352 2.244 1.00 90.44 97 GLN A N 1
ATOM 740 C CA . GLN A 1 97 ? -11.641 9.598 1.208 1.00 90.44 97 GLN A CA 1
ATOM 741 C C . GLN A 1 97 ? -10.818 10.525 0.289 1.00 90.44 97 GLN A C 1
ATOM 743 O O . GLN A 1 97 ? -11.288 11.623 -0.035 1.00 90.44 97 GLN A O 1
ATOM 748 N N . PRO A 1 98 ? -9.629 10.096 -0.183 1.00 87.44 98 PRO A N 1
ATOM 749 C CA . PRO A 1 98 ? -8.864 10.837 -1.173 1.00 87.44 98 PRO A CA 1
ATOM 750 C C . PRO A 1 98 ? -9.673 11.04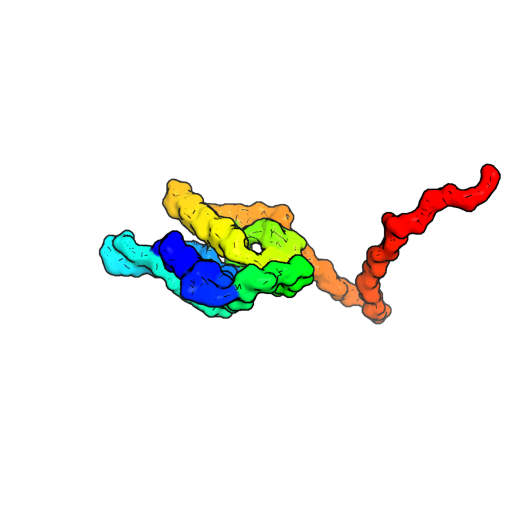1 -2.455 1.00 87.44 98 PRO A C 1
ATOM 752 O O . PRO A 1 98 ? -10.158 10.088 -3.074 1.00 87.44 98 PRO A O 1
ATOM 755 N N . THR A 1 99 ? -9.795 12.292 -2.889 1.00 82.62 99 THR A N 1
ATOM 756 C CA . THR A 1 99 ? -10.324 12.614 -4.211 1.00 82.62 99 THR A CA 1
ATOM 757 C C . THR A 1 99 ? -9.265 12.306 -5.257 1.00 82.62 99 THR A C 1
ATOM 759 O O . THR A 1 99 ? -8.146 12.815 -5.195 1.00 82.62 99 THR A O 1
ATOM 762 N N . MET A 1 100 ? -9.626 11.501 -6.258 1.00 70.81 100 MET A N 1
ATOM 763 C CA . MET A 1 100 ? -8.773 11.321 -7.425 1.00 70.81 100 MET A CA 1
ATOM 764 C C . MET A 1 100 ? -8.522 12.682 -8.079 1.00 70.81 100 MET A C 1
ATOM 766 O O . MET A 1 100 ? -9.453 13.340 -8.547 1.00 70.81 100 MET A O 1
ATOM 770 N N . LEU A 1 101 ? -7.255 13.073 -8.180 1.00 63.22 101 LEU A N 1
ATOM 771 C CA . LEU A 1 101 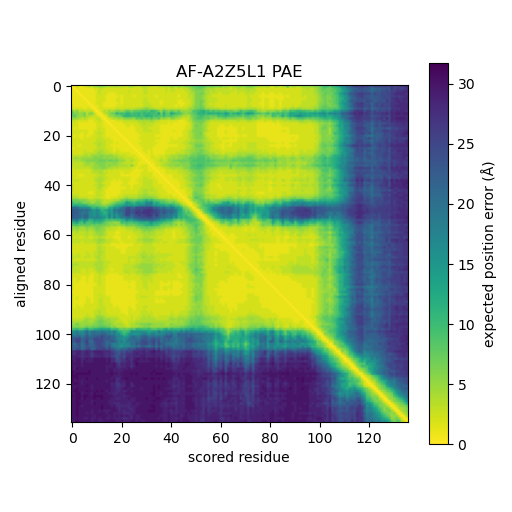? -6.865 14.161 -9.062 1.00 63.22 101 LEU A CA 1
ATOM 7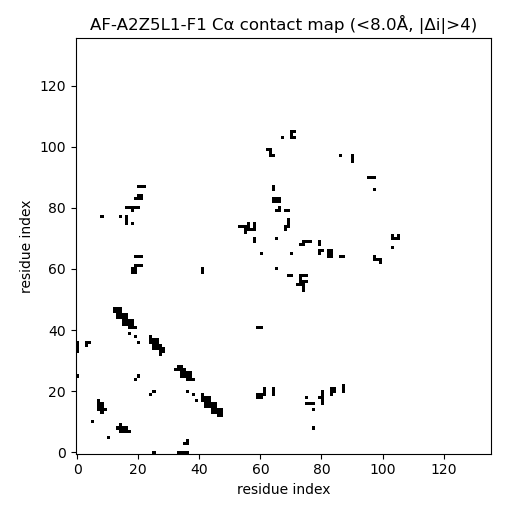72 C C . LEU A 1 101 ? -6.995 13.650 -10.499 1.00 63.22 101 LEU A C 1
ATOM 774 O O . LEU A 1 101 ? -6.201 12.823 -10.942 1.00 63.22 101 LEU A O 1
ATOM 778 N N . ALA A 1 102 ? -8.007 14.129 -11.227 1.00 56.06 102 ALA A N 1
ATOM 779 C CA . ALA A 1 102 ? -8.308 13.711 -12.602 1.00 56.06 102 ALA A CA 1
ATOM 780 C C . ALA A 1 102 ? -7.100 13.805 -13.559 1.00 56.06 102 ALA A C 1
ATOM 782 O O . ALA A 1 102 ? -7.048 13.095 -14.557 1.00 56.06 102 ALA A O 1
ATOM 783 N N . ALA A 1 103 ? -6.112 14.645 -13.237 1.00 56.44 103 ALA A N 1
ATOM 784 C CA . ALA A 1 103 ? -4.883 14.817 -14.005 1.00 56.44 103 ALA A CA 1
ATOM 785 C C . ALA A 1 103 ? -3.895 13.637 -13.906 1.00 56.44 103 ALA A C 1
ATOM 787 O O . ALA A 1 103 ? -2.997 13.537 -14.737 1.00 56.44 103 ALA A O 1
ATOM 788 N N . ALA A 1 104 ? -4.023 12.766 -12.898 1.00 53.28 104 ALA A N 1
ATOM 789 C CA . ALA A 1 104 ? -3.044 11.712 -12.633 1.00 53.28 104 ALA A CA 1
ATOM 790 C C . ALA A 1 104 ? -3.299 10.425 -13.427 1.00 53.28 104 ALA A C 1
ATOM 792 O O . ALA A 1 104 ? -2.375 9.634 -13.578 1.00 53.28 104 ALA A O 1
ATOM 793 N N . TRP A 1 105 ? -4.512 10.203 -13.948 1.00 57.53 105 TRP A N 1
ATOM 794 C CA . TRP A 1 105 ? -4.782 9.053 -14.808 1.00 57.53 105 TRP A CA 1
ATOM 795 C C . TRP A 1 105 ? -4.479 9.437 -16.260 1.00 57.53 105 TRP A C 1
ATOM 797 O O . TRP A 1 105 ? -5.235 10.230 -16.830 1.00 57.53 105 TRP A O 1
ATOM 807 N N . PRO A 1 106 ? -3.418 8.902 -16.896 1.00 54.91 106 PRO A N 1
ATOM 808 C CA . PRO A 1 106 ? -3.273 9.020 -18.330 1.00 54.91 106 PRO A CA 1
ATOM 809 C C . PRO A 1 106 ? -4.538 8.407 -18.904 1.00 54.91 106 PRO A C 1
ATOM 811 O O . PRO A 1 106 ? -4.862 7.256 -18.602 1.00 54.91 106 PRO A O 1
ATOM 814 N N . GLN A 1 107 ? -5.300 9.206 -19.653 1.00 52.91 107 GLN A N 1
ATOM 815 C CA . GLN A 1 107 ? -6.414 8.705 -20.443 1.00 52.91 107 GLN A CA 1
ATOM 816 C C . GLN A 1 107 ? -5.877 7.484 -21.171 1.00 52.91 107 GLN A C 1
ATOM 818 O O . GLN A 1 107 ? -4.944 7.586 -21.964 1.00 52.91 107 GLN A O 1
ATOM 823 N N . GLN A 1 108 ? -6.350 6.319 -20.746 1.00 47.22 108 GLN A N 1
ATOM 824 C CA . GLN A 1 108 ? -5.839 5.048 -21.201 1.00 47.22 108 GLN A CA 1
ATOM 825 C C . GLN A 1 108 ? -5.942 5.088 -22.718 1.00 47.22 108 GLN A C 1
ATOM 827 O O . GLN A 1 108 ? -7.057 5.234 -23.211 1.00 47.22 108 GLN A O 1
ATOM 832 N N . GLN A 1 109 ? -4.773 5.091 -23.372 1.00 45.97 109 GLN A N 1
ATOM 833 C CA . GLN A 1 109 ? -4.526 4.817 -24.784 1.00 45.97 109 GLN A CA 1
ATOM 834 C C . GLN A 1 109 ? -5.791 4.949 -25.617 1.00 45.97 109 GLN A C 1
ATOM 836 O O . GLN A 1 109 ? -6.619 4.038 -25.583 1.00 45.97 109 GLN A O 1
ATOM 841 N N . GLU A 1 110 ? -5.932 6.072 -26.329 1.00 41.72 110 GLU A N 1
ATOM 842 C CA . GLU A 1 110 ? -6.932 6.244 -27.378 1.00 41.72 110 GLU A CA 1
ATOM 843 C C . GLU A 1 110 ? -7.096 4.901 -28.089 1.00 41.72 110 GLU A C 1
ATOM 845 O O . GLU A 1 110 ? -6.182 4.425 -28.766 1.00 41.72 110 GLU A O 1
ATOM 850 N N . GLN A 1 111 ? -8.210 4.215 -27.805 1.00 36.41 111 GLN A N 1
ATOM 851 C CA . GLN A 1 111 ? -8.506 2.946 -28.449 1.00 36.41 111 GLN A CA 1
ATOM 852 C C . GLN A 1 111 ? -8.358 3.218 -29.943 1.00 36.41 111 GLN A C 1
ATOM 854 O O . GLN A 1 111 ? -8.839 4.274 -30.375 1.00 36.41 111 GLN A O 1
ATOM 859 N N . PRO A 1 112 ? -7.704 2.352 -30.739 1.00 39.38 112 PRO A N 1
ATOM 860 C CA . PRO A 1 112 ? -7.661 2.576 -32.171 1.00 39.38 112 PRO A CA 1
ATOM 861 C C . PRO A 1 112 ? -9.111 2.710 -32.626 1.00 39.38 112 PRO A C 1
ATOM 863 O O . PRO A 1 112 ? -9.884 1.747 -32.575 1.00 39.38 112 PRO A O 1
ATOM 866 N N . ARG A 1 113 ? -9.517 3.937 -32.981 1.00 44.06 113 ARG A N 1
ATOM 867 C CA . ARG A 1 113 ? -10.850 4.173 -33.515 1.00 44.06 113 ARG A CA 1
ATOM 868 C C . ARG A 1 113 ? -10.891 3.315 -34.762 1.00 44.06 113 ARG A C 1
ATOM 870 O O . ARG A 1 113 ? -10.082 3.516 -35.665 1.00 44.06 113 ARG A O 1
ATOM 877 N N . ARG A 1 114 ? -11.790 2.330 -34.804 1.00 40.75 114 ARG A N 1
ATOM 878 C CA . ARG A 1 114 ? -12.098 1.643 -36.055 1.00 40.75 114 ARG A CA 1
ATOM 879 C C . ARG A 1 114 ? -12.711 2.681 -36.985 1.00 40.75 114 ARG A C 1
ATOM 881 O O . ARG A 1 114 ? -13.920 2.876 -36.996 1.00 40.75 114 ARG A O 1
ATOM 888 N N . VAL A 1 115 ? -11.866 3.367 -37.737 1.00 48.81 115 VAL A N 1
ATOM 889 C CA . VAL A 1 115 ? -12.257 3.972 -39.000 1.00 48.81 115 VAL A CA 1
ATOM 890 C C . VAL A 1 115 ? -12.050 2.878 -40.035 1.00 48.81 115 VAL A C 1
ATOM 892 O O . VAL A 1 115 ? -11.072 2.134 -39.962 1.00 48.81 115 VAL A O 1
ATOM 895 N N . GLY A 1 116 ? -13.039 2.695 -40.907 1.00 49.44 116 GLY A N 1
ATOM 896 C CA . GLY A 1 116 ? -13.061 1.622 -41.893 1.00 49.44 116 GLY A CA 1
ATOM 897 C C . GLY A 1 116 ? -11.700 1.417 -42.561 1.00 49.44 116 GLY A C 1
ATOM 898 O O . GLY A 1 116 ? -11.086 2.364 -43.039 1.00 49.44 116 GLY A O 1
ATOM 899 N N . THR A 1 117 ? -11.267 0.153 -42.559 1.00 49.50 117 THR A N 1
ATOM 900 C CA . THR A 1 117 ? -10.143 -0.413 -43.322 1.00 49.50 117 THR A CA 1
ATOM 901 C C . THR A 1 117 ? -8.758 0.223 -43.101 1.00 49.50 117 THR A C 1
ATOM 903 O O . THR A 1 117 ? -8.321 1.050 -43.891 1.00 49.50 117 THR A O 1
ATOM 906 N N . GLY A 1 118 ? -8.014 -0.262 -42.093 1.00 43.88 118 GLY A N 1
ATOM 907 C CA . GLY A 1 118 ? -6.542 -0.163 -42.035 1.00 43.88 118 GLY A CA 1
ATOM 908 C C . GLY A 1 118 ? -5.956 0.085 -40.637 1.00 43.88 118 GLY A C 1
ATOM 909 O O . GLY A 1 118 ? -6.364 1.015 -39.951 1.00 43.88 118 GLY A O 1
ATOM 910 N N . LEU A 1 119 ? -4.988 -0.739 -40.211 1.00 39.94 119 LEU A N 1
ATOM 911 C CA . LEU A 1 119 ? -4.182 -0.530 -38.996 1.00 39.94 119 LEU A CA 1
ATOM 912 C C . LEU A 1 119 ? -3.068 0.486 -39.294 1.00 39.94 119 LEU A C 1
ATOM 914 O O . LEU A 1 119 ? -2.234 0.232 -40.160 1.00 39.94 119 LEU A O 1
ATOM 918 N N . VAL A 1 120 ? -3.023 1.603 -38.565 1.00 43.62 120 VAL A N 1
ATOM 919 C CA . VAL A 1 120 ? -1.875 2.526 -38.573 1.00 43.62 120 VAL A CA 1
ATOM 920 C C . VAL A 1 120 ? -0.986 2.186 -37.371 1.00 43.62 120 VAL A C 1
ATOM 922 O O . VAL A 1 120 ? -1.489 2.203 -36.245 1.00 43.62 120 VAL A O 1
ATOM 925 N N . PRO A 1 121 ? 0.301 1.846 -37.560 1.00 38.50 121 PRO A N 1
ATOM 926 C CA . PRO A 1 121 ? 1.200 1.608 -36.441 1.00 38.50 121 PRO A CA 1
ATOM 927 C C . PRO A 1 121 ? 1.577 2.926 -35.735 1.00 38.50 121 PRO A C 1
ATOM 929 O O . PRO A 1 121 ? 1.586 3.982 -36.375 1.00 38.50 121 PRO A O 1
ATOM 932 N N . PRO A 1 122 ? 1.893 2.889 -34.425 1.00 41.75 122 PRO A N 1
ATOM 933 C CA . PRO A 1 122 ? 2.299 4.073 -33.671 1.00 41.75 122 PRO A CA 1
ATOM 934 C C . PRO A 1 122 ? 3.552 4.710 -34.283 1.00 41.75 122 PRO A C 1
ATOM 936 O O . PRO A 1 122 ? 4.533 4.016 -34.544 1.00 41.75 122 PRO A O 1
ATOM 939 N N . GLN A 1 123 ? 3.513 6.023 -34.523 1.00 41.44 123 GLN A N 1
ATOM 940 C CA . GLN A 1 123 ? 4.625 6.773 -35.107 1.00 41.44 123 GLN A CA 1
ATOM 941 C C . GLN A 1 123 ? 5.886 6.666 -34.236 1.00 41.44 123 GLN A C 1
ATOM 943 O O . GLN A 1 123 ? 5.857 6.952 -33.039 1.00 41.44 123 GLN A O 1
ATOM 948 N N . GLU A 1 124 ? 6.995 6.272 -34.866 1.00 34.38 124 GLU A N 1
ATOM 949 C CA . GLU A 1 124 ? 8.339 6.311 -34.299 1.00 34.38 124 GLU A CA 1
ATOM 950 C C . GLU A 1 124 ? 8.691 7.738 -33.860 1.00 34.38 124 GLU A C 1
ATOM 952 O O . GLU A 1 124 ? 8.648 8.685 -34.650 1.00 34.38 124 GLU A O 1
ATOM 957 N N . ILE A 1 125 ? 9.099 7.899 -32.601 1.00 36.53 125 ILE A N 1
ATOM 958 C CA . ILE A 1 125 ? 9.763 9.120 -32.141 1.00 36.53 125 ILE A CA 1
ATOM 959 C C . ILE A 1 125 ? 11.174 9.098 -32.738 1.00 36.53 125 ILE A C 1
ATOM 961 O O . ILE A 1 125 ? 12.122 8.586 -32.146 1.00 36.53 125 ILE A O 1
ATOM 965 N N . SER A 1 126 ? 11.295 9.621 -33.959 1.00 36.97 126 SER A N 1
ATOM 966 C CA . SER A 1 126 ? 12.566 9.826 -34.644 1.00 36.97 126 SER A CA 1
ATOM 967 C C . SER A 1 126 ? 13.474 10.733 -33.815 1.00 36.97 126 SER A C 1
ATOM 969 O O . SER A 1 126 ? 13.178 11.909 -33.597 1.00 36.97 126 SER A O 1
ATOM 971 N N . HIS A 1 127 ? 14.611 10.166 -33.411 1.00 37.16 127 HIS A N 1
ATOM 972 C CA . HIS A 1 127 ? 15.907 10.812 -33.224 1.00 37.16 127 HIS A CA 1
ATOM 973 C C . HIS A 1 127 ? 15.949 12.306 -33.595 1.00 37.16 127 HIS A C 1
ATOM 975 O O . HIS A 1 127 ? 15.991 12.675 -34.769 1.00 37.16 127 HIS A O 1
ATOM 981 N N . ARG A 1 128 ? 16.060 13.174 -32.587 1.00 40.88 128 ARG A N 1
ATOM 982 C CA . ARG A 1 128 ? 16.761 14.458 -32.720 1.00 40.88 128 ARG A CA 1
ATOM 983 C C . ARG A 1 128 ? 17.740 14.626 -31.569 1.00 40.88 128 ARG A C 1
ATOM 985 O O . ARG A 1 128 ? 17.555 15.440 -30.672 1.00 40.88 128 ARG A O 1
ATOM 992 N N . TYR A 1 129 ? 18.813 13.848 -31.635 1.00 32.19 129 TYR A N 1
ATOM 993 C CA . TYR A 1 129 ? 20.089 14.241 -31.059 1.00 32.19 129 TYR A CA 1
ATOM 994 C C . TYR A 1 129 ? 21.156 14.061 -32.138 1.00 32.19 129 TYR A C 1
ATOM 996 O O . TYR A 1 129 ? 21.336 12.962 -32.653 1.00 32.19 129 TYR A O 1
ATOM 1004 N N . GLY A 1 130 ? 21.827 15.158 -32.490 1.00 31.88 130 GLY A N 1
ATOM 1005 C CA . GLY A 1 130 ? 23.020 15.156 -33.333 1.00 31.88 130 GLY A CA 1
ATOM 1006 C C . GLY A 1 130 ? 22.796 15.561 -34.789 1.00 31.88 130 GLY A C 1
ATOM 1007 O O . GLY A 1 130 ? 22.486 14.723 -35.623 1.00 31.88 130 GLY A O 1
ATOM 1008 N N . ARG A 1 131 ? 23.042 16.841 -35.094 1.00 37.78 131 ARG A N 1
ATOM 1009 C CA . ARG A 1 131 ? 24.092 17.287 -36.034 1.00 37.78 131 ARG A CA 1
ATOM 1010 C C . ARG A 1 131 ? 24.088 18.821 -36.042 1.00 37.78 131 ARG A C 1
ATOM 1012 O O . ARG A 1 131 ? 23.273 19.437 -36.718 1.00 37.78 131 ARG A O 1
ATOM 1019 N N . ARG A 1 132 ? 24.956 19.435 -35.225 1.00 41.47 132 ARG A N 1
ATOM 1020 C CA . ARG A 1 132 ? 25.417 20.797 -35.518 1.00 41.47 132 ARG A CA 1
ATOM 1021 C C . ARG A 1 132 ? 26.295 20.715 -36.760 1.00 41.47 132 ARG A C 1
ATOM 1023 O O . ARG A 1 132 ? 27.007 19.733 -36.961 1.00 41.47 132 ARG A O 1
ATOM 1030 N N . GLU A 1 133 ? 26.123 21.731 -37.574 1.00 40.47 133 GLU A N 1
ATOM 1031 C CA . GLU A 1 133 ? 26.652 21.928 -38.907 1.00 40.47 133 GLU A CA 1
ATOM 1032 C C . GLU A 1 133 ? 28.183 21.886 -38.921 1.00 40.47 133 GLU A C 1
ATOM 1034 O O . GLU A 1 133 ? 28.848 22.467 -38.063 1.00 40.47 133 GLU A O 1
ATOM 1039 N N . ALA A 1 134 ? 28.717 21.185 -39.915 1.00 39.41 134 ALA A N 1
ATOM 1040 C CA . ALA A 1 134 ? 30.037 21.425 -40.458 1.00 39.41 134 ALA A CA 1
ATOM 1041 C C . ALA A 1 134 ? 29.843 21.720 -41.952 1.00 39.41 134 ALA A C 1
ATOM 1043 O O . ALA A 1 134 ? 29.111 20.990 -42.620 1.00 39.41 134 ALA A O 1
ATOM 1044 N N . GLU A 1 135 ? 30.542 22.762 -42.402 1.00 39.69 135 GLU A N 1
ATOM 1045 C CA . GLU A 1 135 ? 30.863 23.150 -43.784 1.00 39.69 135 GLU A CA 1
ATOM 1046 C C . GLU A 1 135 ? 29.906 24.114 -44.511 1.00 39.69 135 GLU A C 1
ATOM 1048 O O . GLU A 1 135 ? 28.734 23.835 -44.763 1.00 39.69 135 GLU A O 1
ATOM 1053 N N . GLY A 1 136 ? 30.498 25.267 -44.850 1.00 39.28 136 GLY A N 1
ATOM 1054 C CA . GLY A 1 136 ? 29.961 26.443 -45.524 1.00 39.28 136 GLY A CA 1
ATOM 1055 C C . GLY A 1 136 ? 30.918 27.608 -45.316 1.00 39.28 136 GLY A C 1
ATOM 1056 O O . GLY A 1 136 ? 30.605 28.452 -44.451 1.00 39.28 136 GLY A O 1
#

Organism: Oryza sativa subsp. indica (NCBI:txid39946)

pLDDT: mean 77.92, std 22.63, range [31.88, 98.19]

Solvent-accessible surface area (backbone atoms only — not comparable to full-atom values): 8649 Å² total; per-residue (Å²): 70,70,70,58,53,50,44,37,48,61,72,53,84,38,26,43,34,50,52,48,55,44,68,93,29,48,46,65,46,97,80,70,80,46,49,41,79,49,76,73,86,61,52,44,79,40,50,70,86,59,75,57,89,82,65,65,43,88,80,71,60,55,74,60,34,58,31,56,64,30,57,73,61,22,43,84,48,68,65,37,42,51,45,8,47,50,49,41,53,48,22,66,74,67,75,46,79,66,75,64,62,76,86,53,59,74,78,75,68,81,67,83,73,87,56,87,88,74,89,79,78,84,80,78,86,74,85,88,77,89,80,82,87,79,92,133

Mean predicted aligned error: 12.41 Å

InterPro domains:
  IPR000719 Protein kinase domain [PF00069] (2-100)
  IPR000719 Protein kinase domain [PS50011] (1-136)
  IPR000719 Protein kinase domain [SM00220] (1-136)
  IPR008271 Serine/threonine-protein kinase, active site [PS00108] (16-28)
  IPR011009 Protein kinase-like domain superfamily [SSF56112] (1-123)
  IPR050528 L-type Lectin-Domain Containing Receptor Kinases [PTHR27007] (1-103)

Nearest PDB structures (foldseek):
  8s85-assembly2_B  TM=8.377E-01  e=1.184E-04  Homo sapiens
  4f9c-assembly1_A  TM=7.593E-01  e=8.528E-05  Homo sapiens
  1u54-assembly2_B  TM=8.301E-01  e=5.351E-04  Homo sapiens
  5tq8-assembly1_A  TM=7.276E-01  e=1.350E-04  Homo sapiens
  5t8p-assembly1_A  TM=7.168E-01  e=3.381E-04  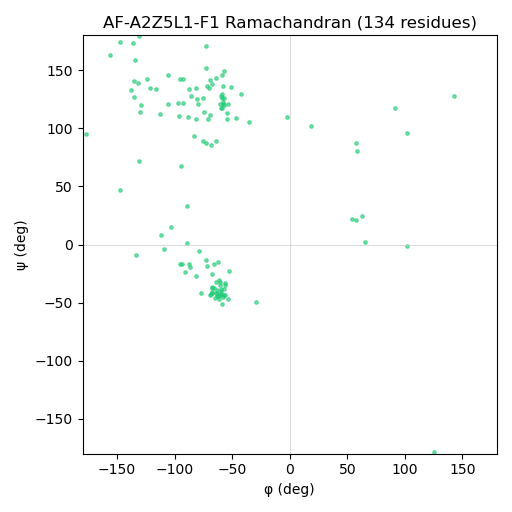Mus musculus

Secondary structure (DSSP, 8-state):
-HHHHHHHHHSSSEEEE----SGGGEEE-TTS--EEE---TT-EEEESS---TT------S-GGG--HHHHHH----HHHHHHHHHHHHHHHHHTSPPPP-GGGS----------SS-PPPPPP------------

Sequence (136 aa):
MANGLQYLHTARNECVLHRDIKPSNVMLDENLSCAKLCDFGLVKQINHDEVTPGRQTTVIGTRSYLDPECIRTSIVSAASDVYSFGLVLLEIACGRQPTMLAAAWPQQQEQPRRVGTGLVPPQEISHRYGRREAEG

Foldseek 3Di:
DVVQLVCQQPVDQWRKDQLAQAPVQWDADPVSPDTDGHDSVPIDTDGPPPPPPQPAADNDYDQLLFDLVCQVRSDDDSVRSVSSVVQRVVCVVVVDHRDRPPVSHDPPPPDPPPDDDDDDDDDDPDDDDDDDDDDD